Protein AF-A0A016W9B3-F1 (afdb_monomer_lite)

Structure (mmCIF, N/CA/C/O backbone):
data_AF-A0A016W9B3-F1
#
_entry.id   AF-A0A016W9B3-F1
#
loop_
_atom_site.group_PDB
_atom_site.id
_atom_site.type_symbol
_atom_site.label_atom_id
_atom_site.label_alt_id
_atom_site.label_comp_id
_atom_site.label_asym_id
_atom_site.label_entity_id
_atom_site.label_seq_id
_atom_site.pdbx_PDB_ins_code
_atom_site.Cartn_x
_atom_site.Cartn_y
_atom_site.Cartn_z
_atom_site.occupancy
_atom_site.B_iso_or_equiv
_atom_site.auth_seq_id
_atom_site.auth_comp_id
_atom_site.auth_asym_id
_atom_site.auth_atom_id
_atom_site.pdbx_PDB_model_num
ATOM 1 N N . MET A 1 1 ? 6.819 1.403 -34.742 1.00 41.06 1 MET A N 1
ATOM 2 C CA . MET A 1 1 ? 7.398 0.984 -33.446 1.00 41.06 1 MET A CA 1
ATOM 3 C C . MET A 1 1 ? 8.036 2.213 -32.811 1.00 41.06 1 MET A C 1
ATOM 5 O O . MET A 1 1 ? 9.197 2.512 -33.057 1.00 41.06 1 MET A O 1
ATOM 9 N N . THR A 1 2 ? 7.225 3.029 -32.139 1.00 40.94 2 THR A N 1
ATOM 10 C CA . THR A 1 2 ? 7.615 4.344 -31.611 1.00 40.94 2 THR A CA 1
ATOM 11 C C . THR A 1 2 ? 8.492 4.179 -30.374 1.00 40.94 2 THR A C 1
ATOM 13 O O . THR A 1 2 ? 7.996 3.903 -29.285 1.00 40.94 2 THR A O 1
ATOM 16 N N . ASN A 1 3 ? 9.802 4.343 -30.562 1.00 46.97 3 ASN A N 1
ATOM 17 C CA . ASN A 1 3 ? 10.777 4.513 -29.491 1.00 46.97 3 ASN A CA 1
ATOM 18 C C . ASN A 1 3 ? 10.532 5.867 -28.809 1.00 46.97 3 ASN A C 1
ATOM 20 O O . ASN A 1 3 ? 11.156 6.867 -29.158 1.00 46.97 3 ASN A O 1
ATOM 24 N N . PHE A 1 4 ? 9.618 5.915 -27.840 1.00 55.75 4 PHE A N 1
ATOM 25 C CA . PHE A 1 4 ? 9.614 6.997 -26.863 1.00 55.75 4 PHE A CA 1
ATOM 26 C C . PHE A 1 4 ? 10.816 6.775 -25.945 1.00 55.75 4 PHE A C 1
ATOM 28 O O . PHE A 1 4 ? 10.731 6.046 -24.959 1.00 55.75 4 PHE A O 1
ATOM 35 N N . GLN A 1 5 ? 11.957 7.372 -26.289 1.00 61.94 5 GLN A N 1
ATOM 36 C CA . GLN A 1 5 ? 13.069 7.535 -25.356 1.00 61.94 5 GLN A CA 1
ATOM 37 C C . GLN A 1 5 ? 12.632 8.545 -24.291 1.00 61.94 5 GLN A C 1
ATOM 39 O O . GLN A 1 5 ? 12.957 9.730 -24.349 1.00 61.94 5 GLN A O 1
ATOM 44 N N . VAL A 1 6 ? 11.797 8.096 -23.354 1.00 62.94 6 VAL A N 1
ATOM 45 C CA . VAL A 1 6 ? 11.431 8.894 -22.187 1.00 62.94 6 VAL A CA 1
ATOM 46 C C . VAL A 1 6 ? 12.728 9.168 -21.438 1.00 62.94 6 VAL A C 1
ATOM 48 O O . VAL A 1 6 ? 13.467 8.238 -21.116 1.00 62.94 6 VAL A O 1
ATOM 51 N N . ASN A 1 7 ? 13.038 10.446 -21.215 1.00 78.12 7 ASN A N 1
ATOM 52 C CA . ASN A 1 7 ? 14.267 10.845 -20.546 1.00 78.12 7 ASN A CA 1
ATOM 53 C C . ASN A 1 7 ? 14.348 10.131 -19.188 1.00 78.12 7 ASN A C 1
ATOM 55 O O . ASN A 1 7 ? 13.447 10.280 -18.359 1.00 78.12 7 ASN A O 1
ATOM 59 N N . PHE A 1 8 ? 15.414 9.353 -18.982 1.00 77.56 8 PHE A N 1
ATOM 60 C CA . PHE A 1 8 ? 15.632 8.558 -17.772 1.00 77.56 8 PHE A CA 1
ATOM 61 C C . PHE A 1 8 ? 15.442 9.397 -16.504 1.00 77.56 8 PHE A C 1
ATOM 63 O O . PHE A 1 8 ? 14.794 8.955 -15.559 1.00 77.56 8 PHE A O 1
ATOM 70 N N . TRP A 1 9 ? 15.918 10.644 -16.524 1.00 81.44 9 TRP A N 1
ATOM 71 C CA . TRP A 1 9 ? 15.765 11.584 -15.416 1.00 81.44 9 TRP A CA 1
ATOM 72 C C . TRP A 1 9 ? 14.309 11.968 -15.157 1.00 81.44 9 TRP A C 1
ATOM 74 O O . TRP A 1 9 ? 13.894 12.035 -14.004 1.00 81.44 9 TRP A O 1
ATOM 84 N N . LEU A 1 10 ? 13.515 12.169 -16.211 1.00 84.00 10 LEU A N 1
ATOM 85 C CA . LEU A 1 10 ? 12.091 12.480 -16.084 1.00 84.00 10 LEU A CA 1
ATOM 86 C C . LEU A 1 10 ? 11.330 11.289 -15.490 1.00 84.00 10 LEU A C 1
ATOM 88 O O . LEU A 1 10 ? 10.526 11.467 -14.579 1.00 84.00 10 LEU A O 1
ATOM 92 N N . TYR A 1 11 ? 11.627 10.074 -15.962 1.00 82.81 11 TYR A N 1
ATOM 93 C CA . TYR A 1 11 ? 11.034 8.849 -15.429 1.00 82.81 11 TYR A CA 1
ATOM 94 C C . TYR A 1 11 ? 11.426 8.620 -13.963 1.00 82.81 11 TYR A C 1
ATOM 96 O O . TYR A 1 11 ? 10.560 8.374 -13.128 1.00 82.81 11 TYR A O 1
ATOM 104 N N . ALA A 1 12 ? 12.711 8.768 -13.626 1.00 83.25 12 ALA A N 1
ATOM 105 C CA . ALA A 1 12 ? 13.212 8.590 -12.267 1.00 83.25 12 ALA A CA 1
ATOM 106 C C . ALA A 1 12 ? 12.607 9.609 -11.288 1.00 83.25 12 ALA A C 1
ATOM 108 O O . ALA A 1 12 ? 12.151 9.228 -10.210 1.00 83.25 12 ALA A O 1
ATOM 109 N N . VAL A 1 13 ? 12.546 10.891 -11.664 1.00 89.81 13 VAL A N 1
ATOM 110 C CA . VAL A 1 13 ? 11.959 11.946 -10.821 1.00 89.81 13 VAL A CA 1
ATOM 111 C C . VAL A 1 13 ? 10.458 11.732 -10.634 1.00 89.81 13 VAL A C 1
ATOM 113 O O . VAL A 1 13 ? 9.966 11.817 -9.507 1.00 89.81 13 VAL A O 1
ATOM 116 N N . LEU A 1 14 ? 9.724 11.414 -11.703 1.00 87.62 14 LEU A N 1
ATOM 117 C CA . LEU A 1 14 ? 8.287 11.148 -11.625 1.00 87.62 14 LEU A CA 1
ATOM 118 C C . LEU A 1 14 ? 7.997 9.922 -10.747 1.00 87.62 14 LEU A C 1
ATOM 120 O O . LEU A 1 14 ? 7.135 9.975 -9.874 1.00 87.62 14 LEU A O 1
ATOM 124 N N . TYR A 1 15 ? 8.759 8.843 -10.923 1.00 85.25 15 TYR A N 1
ATOM 125 C CA . TYR A 1 15 ? 8.596 7.619 -10.143 1.00 85.25 15 TYR A CA 1
ATOM 126 C C . TYR A 1 15 ? 8.914 7.838 -8.656 1.00 85.25 15 TYR A C 1
ATOM 128 O O . TYR A 1 15 ? 8.122 7.463 -7.791 1.00 85.25 15 TYR A O 1
ATOM 136 N N . CYS A 1 16 ? 10.029 8.509 -8.345 1.00 88.31 16 CYS A N 1
ATOM 137 C CA . CYS A 1 16 ? 10.405 8.834 -6.968 1.00 88.31 16 CYS A CA 1
ATOM 138 C C . CYS A 1 16 ? 9.373 9.734 -6.282 1.00 88.31 16 CYS A C 1
ATOM 140 O O . CYS A 1 16 ? 8.990 9.461 -5.147 1.00 88.31 16 CYS A O 1
ATOM 142 N N . THR A 1 17 ? 8.907 10.792 -6.952 1.00 90.50 17 THR A N 1
ATOM 143 C CA . THR A 1 17 ? 7.934 11.729 -6.364 1.00 90.50 17 THR A CA 1
ATOM 144 C C . THR A 1 17 ? 6.568 11.079 -6.156 1.00 90.50 17 THR A C 1
ATOM 146 O O . THR A 1 17 ? 5.983 11.243 -5.084 1.00 90.50 17 THR A O 1
ATOM 149 N N . LEU A 1 18 ? 6.090 10.279 -7.116 1.00 89.31 18 LEU A N 1
ATOM 150 C CA . LEU A 1 18 ? 4.837 9.529 -6.985 1.00 89.31 18 LEU A CA 1
ATOM 151 C C . LEU A 1 18 ? 4.892 8.524 -5.834 1.00 89.31 18 LEU A C 1
ATOM 153 O O . LEU A 1 18 ? 3.995 8.524 -4.991 1.00 89.31 18 LEU A O 1
ATOM 157 N N . LEU A 1 19 ? 5.945 7.704 -5.746 1.00 86.38 19 LEU A N 1
ATOM 158 C CA . LEU A 1 19 ? 6.078 6.742 -4.649 1.00 86.38 19 LEU A CA 1
ATOM 159 C C . LEU A 1 19 ? 6.234 7.430 -3.290 1.00 86.38 19 LEU A C 1
ATOM 161 O O . LEU A 1 19 ? 5.599 7.006 -2.320 1.00 86.38 19 LEU A O 1
ATOM 165 N N . ALA A 1 20 ? 7.029 8.502 -3.219 1.00 88.12 20 ALA A N 1
ATOM 166 C CA . ALA A 1 20 ? 7.230 9.265 -1.990 1.00 88.12 20 ALA A CA 1
ATOM 167 C C . ALA A 1 20 ? 5.936 9.923 -1.495 1.00 88.12 20 ALA A C 1
ATOM 169 O O . ALA A 1 20 ? 5.713 9.972 -0.288 1.00 88.12 20 ALA A O 1
ATOM 170 N N . ALA A 1 21 ? 5.071 10.391 -2.399 1.00 90.38 21 ALA A N 1
ATOM 171 C CA . ALA A 1 21 ? 3.774 10.958 -2.040 1.00 90.38 21 ALA A CA 1
ATOM 172 C C . ALA A 1 21 ? 2.738 9.875 -1.693 1.00 90.38 21 ALA A C 1
ATOM 174 O O . ALA A 1 21 ? 1.997 10.015 -0.720 1.00 90.38 21 ALA A O 1
ATOM 175 N N . CYS A 1 22 ? 2.692 8.768 -2.440 1.00 87.38 22 CYS A N 1
ATOM 176 C CA . CYS A 1 22 ? 1.718 7.698 -2.209 1.00 87.38 22 CYS A CA 1
ATOM 177 C C . CYS A 1 22 ? 1.940 6.964 -0.883 1.00 87.38 22 CYS A C 1
ATOM 179 O O . CYS A 1 22 ? 0.972 6.662 -0.181 1.00 87.38 22 CYS A O 1
ATOM 181 N N . PHE A 1 23 ? 3.191 6.670 -0.525 1.00 84.94 23 PHE A N 1
ATOM 182 C CA . PHE A 1 23 ? 3.505 5.878 0.665 1.00 84.94 23 PHE A CA 1
ATOM 183 C C . PHE A 1 23 ? 2.921 6.446 1.980 1.00 84.94 23 PHE A C 1
ATOM 185 O O . PHE A 1 23 ? 2.247 5.695 2.694 1.00 84.94 23 PHE A O 1
ATOM 192 N N . PRO A 1 24 ? 3.091 7.741 2.322 1.00 88.94 24 PRO A N 1
ATOM 193 C CA . PRO A 1 24 ? 2.500 8.316 3.529 1.00 88.94 24 PRO A CA 1
ATOM 194 C C . PRO A 1 24 ? 0.971 8.374 3.461 1.00 88.94 24 PRO A C 1
ATOM 196 O O . PRO A 1 24 ? 0.316 8.083 4.462 1.00 88.94 24 PRO A O 1
ATOM 199 N N . ILE A 1 25 ? 0.388 8.673 2.293 1.00 87.00 25 ILE A N 1
ATOM 200 C CA . ILE A 1 25 ? -1.073 8.745 2.116 1.00 87.00 25 ILE A CA 1
ATOM 201 C C . ILE A 1 25 ? -1.719 7.393 2.430 1.00 87.00 25 ILE A C 1
ATOM 203 O O . ILE A 1 25 ? -2.682 7.323 3.201 1.00 87.00 25 ILE A O 1
ATOM 207 N N . VAL A 1 26 ? -1.171 6.309 1.873 1.00 86.12 26 VAL A N 1
ATOM 208 C CA . VAL A 1 26 ? -1.670 4.949 2.118 1.00 86.12 26 VAL A CA 1
ATOM 209 C C . VAL A 1 26 ? -1.508 4.578 3.590 1.00 86.12 26 VAL A C 1
ATOM 211 O O . VAL A 1 26 ? -2.443 4.059 4.198 1.00 86.12 26 VAL A O 1
ATOM 214 N N . ASN A 1 27 ? -0.360 4.890 4.192 1.00 85.44 27 ASN A N 1
ATOM 215 C CA . ASN A 1 27 ? -0.073 4.532 5.579 1.00 85.44 27 ASN A CA 1
ATOM 216 C C . ASN A 1 27 ? -1.015 5.247 6.570 1.00 85.44 27 ASN A C 1
ATOM 218 O O . ASN A 1 27 ? -1.609 4.605 7.441 1.00 85.44 27 ASN A O 1
ATOM 222 N N . VAL A 1 28 ? -1.242 6.552 6.400 1.00 84.69 28 VAL A N 1
ATOM 223 C CA . VAL A 1 28 ? -2.177 7.326 7.239 1.00 84.69 28 VAL A CA 1
ATOM 224 C C . VAL A 1 28 ? -3.619 6.848 7.050 1.00 84.69 28 VAL A C 1
ATOM 226 O O . VAL A 1 28 ? -4.346 6.661 8.032 1.00 84.69 28 VAL A O 1
ATOM 229 N N . SER A 1 29 ? -4.028 6.591 5.805 1.00 84.81 29 SER A N 1
ATOM 230 C CA . SER A 1 29 ? -5.376 6.098 5.493 1.00 84.81 29 SER A CA 1
ATOM 231 C C . SER A 1 29 ? -5.634 4.732 6.131 1.00 84.81 29 SER A C 1
ATOM 233 O O . SER A 1 29 ? -6.674 4.530 6.761 1.00 84.81 29 SER A O 1
ATOM 235 N N . MET A 1 30 ? -4.659 3.822 6.045 1.00 79.62 30 MET A N 1
ATOM 236 C CA . MET A 1 30 ? -4.719 2.490 6.647 1.00 79.62 30 MET A CA 1
ATOM 237 C C . MET A 1 30 ? -4.876 2.581 8.171 1.00 79.62 30 MET A C 1
ATOM 239 O O . MET A 1 30 ? -5.826 2.029 8.723 1.00 79.62 30 MET A O 1
ATOM 243 N N . ASN A 1 31 ? -4.014 3.343 8.855 1.00 79.44 31 ASN A N 1
ATOM 244 C CA . ASN A 1 31 ? -4.088 3.510 10.313 1.00 79.44 31 ASN A CA 1
ATOM 245 C C . ASN A 1 31 ? -5.420 4.134 10.764 1.00 79.44 31 ASN A C 1
ATOM 247 O O . ASN A 1 31 ? -5.989 3.724 11.781 1.00 79.44 31 ASN A O 1
ATOM 251 N N . THR A 1 32 ? -5.947 5.090 9.995 1.00 81.31 32 THR A N 1
ATOM 252 C CA . THR A 1 32 ? -7.232 5.741 10.289 1.00 81.31 32 THR A CA 1
ATOM 253 C C . THR A 1 32 ? -8.400 4.763 10.150 1.00 81.31 32 THR A C 1
ATOM 255 O O . THR A 1 32 ? -9.256 4.697 11.034 1.00 81.31 32 THR A O 1
ATOM 258 N N . LEU A 1 33 ? -8.435 3.978 9.067 1.00 77.56 33 LEU A N 1
ATOM 259 C CA . LEU A 1 33 ? -9.458 2.950 8.850 1.00 77.56 33 LEU A CA 1
ATOM 260 C C . LEU A 1 33 ? -9.400 1.869 9.935 1.00 77.56 33 LEU A C 1
ATOM 262 O O . LEU A 1 33 ? -10.424 1.572 10.548 1.00 77.56 33 LEU A O 1
ATOM 266 N N . PHE A 1 34 ? -8.210 1.344 10.236 1.00 74.56 34 PHE A N 1
ATOM 267 C CA . PHE A 1 34 ? -8.025 0.342 11.290 1.00 74.56 34 PHE A CA 1
ATOM 268 C C . PHE A 1 34 ? -8.504 0.843 12.657 1.00 74.56 34 PHE A C 1
ATOM 270 O O . PHE A 1 34 ? -9.222 0.126 13.356 1.00 74.56 34 PHE A O 1
ATOM 277 N N . SER A 1 35 ? -8.176 2.086 13.020 1.00 70.94 35 SER A N 1
ATOM 278 C CA . SER A 1 35 ? -8.603 2.678 14.296 1.00 70.94 35 SER A CA 1
ATOM 279 C C . SER A 1 35 ? -10.126 2.841 14.378 1.00 70.94 35 SER A C 1
ATOM 281 O O . SER A 1 35 ? -10.715 2.583 15.429 1.00 70.94 35 SER A O 1
ATOM 283 N N . LYS A 1 36 ? -10.785 3.201 13.265 1.00 71.81 36 LYS A N 1
ATOM 284 C CA . LYS A 1 36 ? -12.253 3.307 13.190 1.00 71.81 36 LYS A CA 1
ATOM 285 C C . LYS A 1 36 ? -12.961 1.953 13.279 1.00 71.81 36 LYS A C 1
ATOM 287 O O . LYS A 1 36 ? -14.021 1.880 13.891 1.00 71.81 36 LYS A O 1
ATOM 292 N N . ILE A 1 37 ? -12.401 0.899 12.682 1.00 71.31 37 ILE A N 1
ATOM 293 C CA . ILE A 1 37 ? -13.008 -0.444 12.677 1.00 71.31 37 ILE A CA 1
ATOM 294 C C . ILE A 1 37 ? -12.906 -1.108 14.059 1.00 71.31 37 ILE A C 1
ATOM 296 O O . ILE A 1 37 ? -13.816 -1.829 14.461 1.00 71.31 37 ILE A O 1
ATOM 300 N N . LEU A 1 38 ? -11.808 -0.879 14.785 1.00 66.75 38 LEU A N 1
ATOM 301 C CA . LEU A 1 38 ? -11.482 -1.627 16.006 1.00 66.75 38 LEU A CA 1
ATOM 302 C C . LEU A 1 38 ? -11.837 -0.917 17.314 1.00 66.75 38 LEU A C 1
ATOM 304 O O . LEU A 1 38 ? -12.079 -1.589 18.320 1.00 66.75 38 LEU A O 1
ATOM 308 N N . GLY A 1 39 ? -11.864 0.417 17.327 1.00 66.12 39 GLY A N 1
ATOM 309 C CA . GLY A 1 39 ? -12.019 1.199 18.555 1.00 66.12 39 GLY A CA 1
ATOM 310 C C . GLY A 1 39 ? -10.813 1.094 19.508 1.00 66.12 39 GLY A C 1
ATOM 311 O O . GLY A 1 39 ? -9.823 0.415 19.240 1.00 66.12 39 GLY A O 1
ATOM 312 N N . ALA A 1 40 ? -10.892 1.764 20.663 1.00 65.38 40 ALA A N 1
ATOM 313 C CA . ALA A 1 40 ? -9.756 1.968 21.580 1.00 65.38 40 ALA A CA 1
ATOM 314 C C . ALA A 1 40 ? -9.274 0.713 22.344 1.00 65.38 40 ALA A C 1
ATOM 316 O O . ALA A 1 40 ? -8.284 0.762 23.067 1.00 65.38 40 ALA A O 1
ATOM 317 N N . ARG A 1 41 ? -9.966 -0.427 22.233 1.00 58.47 41 ARG A N 1
ATOM 318 C CA . ARG A 1 41 ? -9.833 -1.523 23.209 1.00 58.47 41 ARG A CA 1
ATOM 319 C C . ARG A 1 41 ? -8.723 -2.539 22.899 1.00 58.47 41 ARG A C 1
ATOM 321 O O . ARG A 1 41 ? -8.373 -3.312 23.785 1.00 58.47 41 ARG A O 1
ATOM 328 N N . ARG A 1 42 ? -8.181 -2.590 21.669 1.00 67.31 42 ARG A N 1
ATOM 329 C CA . ARG A 1 42 ? -7.189 -3.616 21.243 1.00 67.31 42 ARG A CA 1
ATOM 330 C C . ARG A 1 42 ? -6.201 -3.151 20.150 1.00 67.31 42 ARG A C 1
ATOM 332 O O . ARG A 1 42 ? -5.788 -3.941 19.306 1.00 67.31 42 ARG A O 1
ATOM 339 N N . GLN A 1 43 ? -5.815 -1.877 20.138 1.00 70.12 43 GLN A N 1
ATOM 340 C CA . GLN A 1 43 ? -5.058 -1.287 19.021 1.00 70.12 43 GLN A CA 1
ATOM 341 C C . GLN A 1 43 ? -3.652 -1.898 18.830 1.00 70.12 43 GLN A C 1
ATOM 343 O O . GLN A 1 43 ? -3.261 -2.182 17.700 1.00 70.12 43 GLN A O 1
ATOM 348 N N . GLY A 1 44 ? -2.931 -2.203 19.917 1.00 77.50 44 GLY A N 1
ATOM 349 C CA . GLY A 1 44 ? -1.543 -2.687 19.850 1.00 77.50 44 GLY A CA 1
ATOM 350 C C . GLY A 1 44 ? -1.361 -4.063 19.195 1.00 77.50 44 GLY A C 1
ATOM 351 O O . GLY A 1 44 ? -0.498 -4.232 18.337 1.00 77.50 44 GLY A O 1
ATOM 352 N N . THR A 1 45 ? -2.195 -5.054 19.530 1.00 82.31 45 THR A N 1
A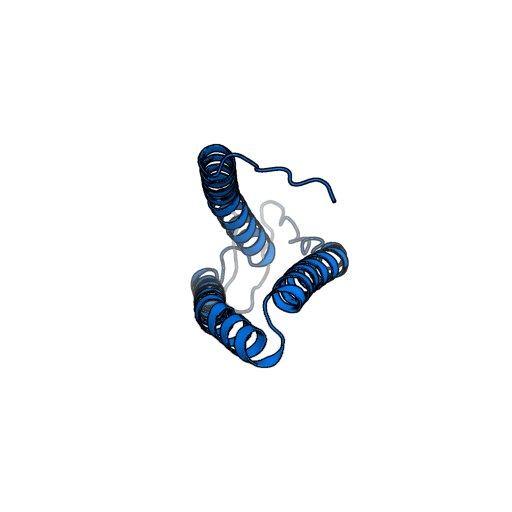TOM 353 C CA . THR A 1 45 ? -2.065 -6.414 18.968 1.00 82.31 45 THR A CA 1
ATOM 354 C C . THR A 1 45 ? -2.358 -6.434 17.469 1.00 82.31 45 THR A C 1
ATOM 356 O O . THR A 1 45 ? -1.691 -7.130 16.710 1.00 82.31 45 THR A O 1
ATOM 359 N N . MET A 1 46 ? -3.335 -5.642 17.025 1.00 77.56 46 MET A N 1
ATOM 360 C CA . MET A 1 46 ? -3.724 -5.586 15.614 1.00 77.56 46 MET A CA 1
ATOM 361 C C . MET A 1 46 ? -2.769 -4.749 14.777 1.00 77.56 46 MET A C 1
ATOM 363 O O . MET A 1 46 ? -2.475 -5.129 13.645 1.00 77.56 46 MET A O 1
ATOM 367 N N . GLN A 1 47 ? -2.203 -3.687 15.349 1.00 82.25 47 GLN A N 1
ATOM 368 C CA . GLN A 1 47 ? -1.096 -2.974 14.721 1.00 82.25 47 GLN A CA 1
ATOM 369 C C . GLN A 1 47 ? 0.135 -3.885 14.573 1.00 82.25 47 GLN A C 1
ATOM 371 O O . GLN A 1 47 ? 0.783 -3.859 13.529 1.00 82.25 47 GLN A O 1
ATOM 376 N N . GLY A 1 48 ? 0.398 -4.758 15.554 1.00 86.88 48 GLY A N 1
ATOM 377 C CA . GLY A 1 48 ? 1.419 -5.806 15.460 1.00 86.88 48 GLY A CA 1
ATOM 378 C C . GLY A 1 48 ? 1.171 -6.799 14.318 1.00 86.88 48 GLY A C 1
ATOM 379 O O . GLY A 1 48 ? 2.077 -7.053 13.527 1.00 86.88 48 GLY A O 1
ATOM 380 N N . ILE A 1 49 ? -0.059 -7.309 14.168 1.00 86.31 49 ILE A N 1
ATOM 381 C CA . ILE A 1 49 ? -0.432 -8.211 13.058 1.00 86.31 49 ILE A CA 1
ATOM 382 C C . ILE A 1 49 ? -0.292 -7.502 11.704 1.00 86.31 49 ILE A C 1
ATOM 384 O O . ILE A 1 49 ? 0.260 -8.074 10.763 1.00 86.31 49 ILE A O 1
ATOM 388 N N . MET A 1 50 ? -0.736 -6.245 11.605 1.00 84.12 50 MET A N 1
ATOM 389 C CA . MET A 1 50 ? -0.581 -5.442 10.391 1.00 84.12 50 MET A CA 1
ATOM 390 C C . MET A 1 50 ? 0.900 -5.273 10.034 1.00 84.12 50 MET A C 1
ATOM 392 O O . MET A 1 50 ? 1.281 -5.496 8.884 1.00 84.12 50 MET A O 1
ATOM 396 N N . LEU A 1 51 ? 1.749 -4.960 11.016 1.00 87.94 51 LEU A N 1
ATOM 397 C CA . LEU A 1 51 ? 3.184 -4.806 10.799 1.00 87.94 51 LEU A CA 1
ATOM 398 C C . LEU A 1 51 ? 3.845 -6.124 10.372 1.00 87.94 51 LEU A C 1
ATOM 400 O O . LEU A 1 51 ? 4.618 -6.131 9.414 1.00 87.94 51 LEU A O 1
ATOM 404 N N . MET A 1 52 ? 3.500 -7.243 11.019 1.00 90.88 52 MET A N 1
ATOM 405 C CA . MET A 1 52 ? 3.997 -8.566 10.633 1.00 90.88 52 MET A CA 1
ATOM 406 C C . MET A 1 52 ? 3.586 -8.935 9.206 1.00 90.88 52 MET A C 1
ATOM 408 O O . MET A 1 52 ? 4.434 -9.361 8.424 1.00 90.88 52 MET A O 1
ATOM 412 N N . SER A 1 53 ? 2.323 -8.704 8.834 1.00 87.94 53 SER A N 1
ATOM 413 C CA . SER A 1 53 ? 1.845 -8.945 7.466 1.00 87.94 53 SER A CA 1
ATOM 414 C C . SER A 1 53 ? 2.583 -8.087 6.431 1.00 87.94 53 SER A C 1
ATOM 416 O O . SER A 1 53 ? 2.988 -8.597 5.388 1.00 87.94 53 SER A O 1
ATOM 418 N N . GLY A 1 54 ? 2.853 -6.816 6.747 1.00 86.94 54 GLY A N 1
ATOM 419 C CA . GLY A 1 54 ? 3.630 -5.920 5.892 1.00 86.94 54 GLY A CA 1
ATOM 420 C C . GLY A 1 54 ? 5.073 -6.387 5.692 1.00 86.94 54 GLY A C 1
ATOM 421 O O . GLY A 1 54 ? 5.585 -6.337 4.574 1.00 86.94 54 GLY A O 1
ATOM 422 N N . SER A 1 55 ? 5.729 -6.878 6.745 1.00 90.06 55 SER A N 1
ATOM 423 C CA . SER A 1 55 ? 7.076 -7.453 6.642 1.00 90.06 55 SER A CA 1
ATOM 424 C C . SER A 1 55 ? 7.086 -8.744 5.822 1.00 90.06 55 SER A C 1
ATOM 426 O O . SER A 1 55 ? 7.932 -8.891 4.945 1.00 90.06 55 SER A O 1
ATOM 428 N N . LEU A 1 56 ? 6.114 -9.639 6.030 1.00 90.69 56 LEU A N 1
ATOM 429 C CA . LEU A 1 56 ? 5.976 -10.862 5.231 1.00 90.69 56 LEU A CA 1
ATOM 430 C C . LEU A 1 56 ? 5.763 -10.548 3.745 1.00 90.69 56 LEU A C 1
ATOM 432 O O . LEU A 1 56 ? 6.417 -11.149 2.897 1.00 90.69 56 LEU A O 1
ATOM 436 N N . ALA A 1 57 ? 4.915 -9.568 3.426 1.00 87.44 57 ALA A N 1
ATOM 437 C CA . ALA A 1 57 ? 4.688 -9.131 2.051 1.00 87.44 57 ALA A CA 1
ATOM 438 C C . ALA A 1 57 ? 5.964 -8.569 1.401 1.00 87.44 57 ALA A C 1
ATOM 440 O O . ALA A 1 57 ? 6.238 -8.868 0.241 1.00 87.44 57 ALA A O 1
ATOM 441 N N . ARG A 1 58 ? 6.783 -7.807 2.145 1.00 87.25 58 ARG A N 1
ATOM 442 C CA . ARG A 1 58 ? 8.069 -7.291 1.637 1.00 87.25 58 ARG A CA 1
ATOM 443 C C . ARG A 1 58 ? 9.114 -8.376 1.411 1.00 87.25 58 ARG A C 1
ATOM 445 O O . ARG A 1 58 ? 9.955 -8.197 0.540 1.00 87.25 58 ARG A O 1
ATOM 452 N N . THR A 1 59 ? 9.066 -9.476 2.155 1.00 91.38 59 THR A N 1
ATOM 453 C CA . THR A 1 59 ? 9.950 -10.625 1.918 1.00 91.38 59 THR A CA 1
ATOM 454 C C . THR A 1 59 ? 9.459 -11.461 0.735 1.00 91.38 59 THR A C 1
ATOM 456 O O . THR A 1 59 ? 10.242 -11.817 -0.141 1.00 91.38 59 THR A O 1
ATOM 459 N N . LEU A 1 60 ? 8.154 -11.745 0.673 1.00 88.00 60 LEU A N 1
ATOM 460 C CA . LEU A 1 60 ? 7.561 -12.587 -0.370 1.00 88.00 60 LEU A CA 1
ATOM 461 C C . LEU A 1 60 ? 7.490 -11.897 -1.737 1.00 88.00 60 LEU A C 1
ATOM 463 O O . LEU A 1 60 ? 7.648 -12.568 -2.749 1.00 88.00 60 LEU A O 1
ATOM 467 N N . GLY A 1 61 ? 7.291 -10.578 -1.782 1.00 85.38 61 GLY A N 1
ATOM 468 C CA . GLY A 1 61 ? 7.206 -9.803 -3.024 1.00 85.38 61 GLY A CA 1
ATOM 469 C C . GLY A 1 61 ? 8.396 -10.028 -3.966 1.00 85.38 61 GLY A C 1
ATOM 470 O O . GLY A 1 61 ? 8.207 -10.579 -5.050 1.00 85.38 61 GLY A O 1
ATOM 471 N N . PRO A 1 62 ? 9.631 -9.674 -3.567 1.00 85.31 62 PRO A N 1
ATOM 472 C CA . PRO A 1 62 ? 10.807 -9.870 -4.404 1.00 85.31 62 PRO A CA 1
ATOM 473 C C . PRO A 1 62 ? 11.126 -11.349 -4.630 1.00 85.31 62 PRO A C 1
ATOM 475 O O . PRO A 1 62 ? 11.645 -11.670 -5.692 1.00 85.31 62 PRO A O 1
ATOM 478 N N . LEU A 1 63 ? 10.794 -12.256 -3.702 1.00 87.75 63 LEU A N 1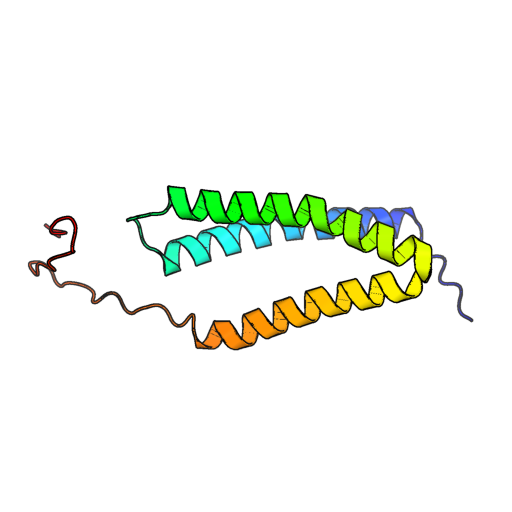
ATOM 479 C CA . LEU A 1 63 ? 10.964 -13.700 -3.914 1.00 87.75 63 LEU A CA 1
ATOM 480 C C . LEU A 1 63 ? 10.078 -14.214 -5.057 1.00 87.75 63 LEU A C 1
ATOM 482 O O . LEU A 1 63 ? 10.578 -14.881 -5.961 1.00 87.75 63 LEU A O 1
ATOM 486 N N . LEU A 1 64 ? 8.789 -13.863 -5.053 1.00 83.62 64 LEU A N 1
ATOM 487 C CA . LEU A 1 64 ? 7.845 -14.245 -6.107 1.00 83.62 64 LEU A CA 1
ATOM 488 C C . LEU A 1 64 ? 8.218 -13.608 -7.448 1.00 83.62 64 LEU A C 1
ATOM 490 O O . LEU A 1 64 ? 8.227 -14.294 -8.469 1.00 83.62 64 LEU A O 1
ATOM 494 N N . VAL A 1 65 ? 8.575 -12.321 -7.442 1.00 82.81 65 VAL A N 1
ATOM 495 C CA . VAL A 1 65 ? 9.001 -11.603 -8.652 1.00 82.81 65 VAL A CA 1
ATOM 496 C C . VAL A 1 65 ? 10.294 -12.194 -9.214 1.00 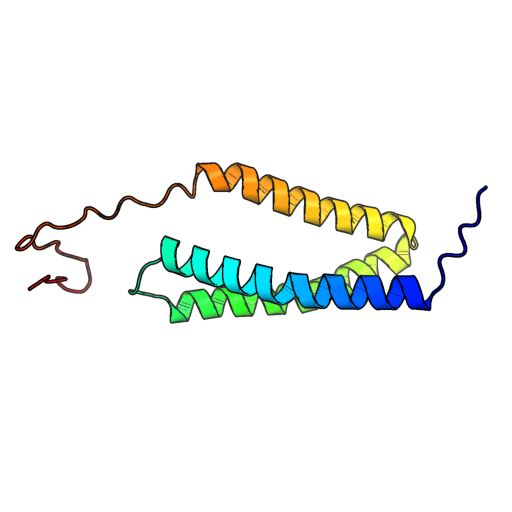82.81 65 VAL A C 1
ATOM 498 O O . VAL A 1 65 ? 10.368 -12.447 -10.413 1.00 82.81 65 VAL A O 1
ATOM 501 N N . SER A 1 66 ? 11.288 -12.475 -8.366 1.00 83.31 66 SER A N 1
ATOM 502 C CA . SER A 1 66 ? 12.566 -13.061 -8.798 1.00 83.31 66 SER A CA 1
ATOM 503 C C . SER A 1 66 ? 12.378 -14.459 -9.377 1.00 83.31 66 SER A C 1
ATOM 505 O O . SER A 1 66 ? 12.963 -14.777 -10.409 1.00 83.31 66 SER A O 1
ATOM 507 N N . T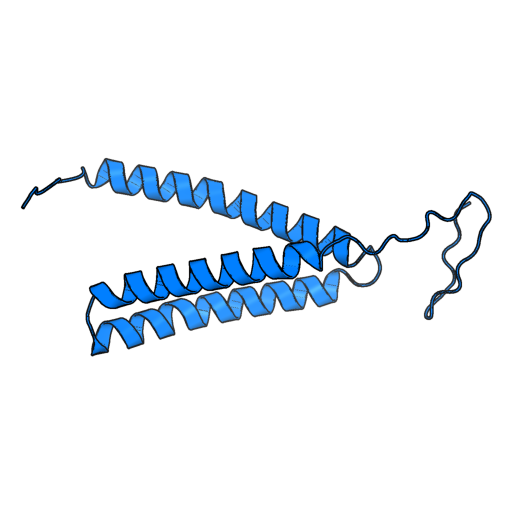RP A 1 67 ? 11.540 -15.285 -8.745 1.00 82.38 67 TRP A N 1
ATOM 508 C CA . TRP A 1 67 ? 11.243 -16.629 -9.236 1.00 82.38 67 TRP A CA 1
ATOM 509 C C . TRP A 1 67 ? 10.509 -16.591 -10.581 1.00 82.38 67 TRP A C 1
ATOM 511 O O . TRP A 1 67 ? 10.882 -17.302 -11.513 1.00 82.38 67 TRP A O 1
ATOM 521 N N . LEU A 1 68 ? 9.519 -15.704 -10.726 1.00 78.50 68 LEU A N 1
ATOM 522 C CA . LEU A 1 68 ? 8.773 -15.555 -11.975 1.00 78.50 68 LEU A CA 1
ATOM 523 C C . LEU A 1 68 ? 9.653 -15.014 -13.115 1.00 78.50 68 LEU A C 1
ATOM 525 O O . LEU A 1 68 ? 9.541 -15.478 -14.254 1.00 78.50 68 LEU A O 1
ATOM 529 N N . PHE A 1 69 ? 10.554 -14.079 -12.799 1.00 75.81 69 PHE A N 1
ATOM 530 C CA . PHE A 1 69 ? 11.485 -13.492 -13.761 1.00 75.81 69 PHE A CA 1
ATOM 531 C C . PHE A 1 69 ? 12.431 -14.538 -14.367 1.00 75.81 69 PHE A C 1
ATOM 533 O O . PHE A 1 69 ? 12.696 -14.492 -15.567 1.00 75.81 69 PHE A O 1
ATOM 540 N N . GLN A 1 70 ? 12.897 -15.510 -13.571 1.00 74.12 70 GLN A N 1
ATOM 541 C CA . GLN A 1 70 ? 13.806 -16.563 -14.046 1.00 74.12 70 GLN A CA 1
ATOM 542 C C . GLN A 1 70 ? 13.169 -17.508 -15.073 1.00 74.12 70 GLN A C 1
ATOM 544 O O . GLN A 1 70 ? 13.873 -18.014 -15.941 1.00 74.12 70 GLN A O 1
ATOM 549 N N . ILE A 1 71 ? 11.857 -17.753 -14.988 1.00 73.06 71 ILE A N 1
ATOM 550 C CA . ILE A 1 71 ? 11.196 -18.780 -15.810 1.00 73.06 71 ILE A CA 1
ATOM 551 C C . ILE A 1 71 ? 10.605 -18.189 -17.098 1.00 73.06 71 ILE A C 1
ATOM 553 O O . ILE A 1 71 ? 10.657 -18.833 -18.141 1.00 73.06 71 ILE A O 1
ATOM 557 N N . HIS A 1 72 ? 10.046 -16.974 -17.051 1.00 65.94 72 HIS A N 1
ATOM 558 C CA . HIS A 1 72 ? 9.234 -16.441 -18.157 1.00 65.94 72 HIS A CA 1
ATOM 559 C C . HIS A 1 72 ? 9.639 -15.029 -18.641 1.00 65.94 72 HIS A C 1
ATOM 561 O O . HIS A 1 72 ? 8.963 -14.452 -19.496 1.00 65.94 72 HIS A O 1
ATOM 567 N N . GLY A 1 73 ? 10.738 -14.459 -18.132 1.00 71.69 73 GLY A N 1
ATOM 568 C CA . GLY A 1 73 ? 11.223 -13.135 -18.535 1.00 71.69 73 GLY A CA 1
ATOM 569 C C . GLY A 1 73 ? 10.408 -11.954 -17.964 1.00 71.69 73 GLY A C 1
ATOM 570 O O . GLY A 1 73 ? 9.668 -12.116 -16.994 1.00 71.69 73 GLY A O 1
ATOM 571 N N . PRO A 1 74 ? 10.547 -10.735 -18.528 1.00 68.75 74 PRO A N 1
ATOM 572 C CA . PRO A 1 74 ? 10.047 -9.491 -17.919 1.00 68.75 74 PRO A CA 1
ATOM 573 C C . PRO A 1 74 ? 8.548 -9.205 -18.123 1.00 68.75 74 PRO A C 1
ATOM 575 O O . PRO A 1 74 ? 7.931 -8.546 -17.292 1.00 68.75 74 PRO A O 1
ATOM 578 N N . ILE A 1 75 ? 7.941 -9.685 -19.212 1.00 73.38 75 ILE A N 1
ATOM 579 C CA . ILE A 1 75 ? 6.535 -9.415 -19.574 1.00 73.38 75 ILE A CA 1
ATOM 580 C C . ILE A 1 75 ? 5.521 -9.931 -18.523 1.00 73.38 75 ILE A C 1
ATOM 582 O O . ILE A 1 75 ? 4.616 -9.177 -18.161 1.00 73.38 75 ILE A O 1
ATOM 586 N N . PRO A 1 76 ? 5.638 -11.160 -17.981 1.00 74.06 76 PRO A N 1
ATOM 587 C CA . PRO A 1 76 ? 4.667 -11.680 -17.012 1.00 74.06 76 PRO A CA 1
ATOM 588 C C . PRO A 1 76 ? 4.758 -11.032 -15.626 1.00 74.06 76 PRO A C 1
ATOM 590 O O . PRO A 1 76 ? 3.786 -11.101 -14.876 1.00 74.06 76 PRO A O 1
ATOM 593 N N . VAL A 1 77 ? 5.870 -10.372 -15.284 1.00 76.19 77 VAL A N 1
ATOM 594 C CA . VAL A 1 77 ? 6.004 -9.645 -14.008 1.00 76.19 77 VAL A CA 1
ATOM 595 C C . VAL A 1 77 ? 4.999 -8.498 -13.936 1.00 76.19 77 VAL A C 1
ATOM 597 O O . VAL A 1 77 ? 4.289 -8.367 -12.942 1.00 76.19 77 VAL A O 1
ATOM 600 N N . TRP A 1 78 ? 4.854 -7.745 -15.029 1.00 76.69 78 TRP A N 1
ATOM 601 C CA . TRP A 1 78 ? 3.852 -6.684 -15.140 1.00 76.69 78 TRP A CA 1
ATOM 602 C C . TRP A 1 78 ? 2.423 -7.225 -15.025 1.00 76.69 78 TRP A C 1
ATOM 604 O O . TRP A 1 78 ? 1.574 -6.610 -14.384 1.00 76.69 78 TRP A O 1
ATOM 614 N N . GLY A 1 79 ? 2.157 -8.399 -15.606 1.00 81.31 79 GLY A N 1
ATOM 615 C CA . GLY A 1 79 ? 0.858 -9.067 -15.493 1.00 81.31 79 GLY A CA 1
ATOM 616 C C . GLY A 1 79 ? 0.539 -9.502 -14.062 1.00 81.31 79 GLY A C 1
ATOM 617 O O . GLY A 1 79 ? -0.580 -9.300 -13.592 1.00 81.31 79 GLY A O 1
ATOM 618 N N . LEU A 1 80 ? 1.524 -10.049 -13.345 1.00 82.88 80 LEU A N 1
ATOM 619 C CA . LEU A 1 80 ? 1.382 -10.421 -11.938 1.00 82.88 80 LEU A CA 1
ATOM 620 C C . LEU A 1 80 ? 1.147 -9.188 -11.055 1.00 82.88 80 LEU A C 1
ATOM 622 O O . LEU A 1 80 ? 0.280 -9.221 -10.183 1.00 82.88 80 LEU A O 1
ATOM 626 N N . GLU A 1 81 ? 1.862 -8.091 -11.301 1.00 82.62 81 GLU A N 1
ATOM 627 C CA . GLU A 1 81 ? 1.697 -6.842 -10.554 1.00 82.62 81 GLU A CA 1
ATOM 628 C C . GLU A 1 81 ? 0.303 -6.232 -10.767 1.00 82.62 81 GLU A C 1
ATOM 630 O O . GLU A 1 81 ? -0.400 -5.936 -9.797 1.00 82.62 81 GLU A O 1
ATOM 635 N N . LEU A 1 82 ? -0.156 -6.151 -12.021 1.00 85.44 82 LEU A N 1
ATOM 636 C CA . LEU A 1 82 ? -1.525 -5.736 -12.347 1.00 85.44 82 LEU A CA 1
ATOM 637 C C . LEU A 1 82 ? -2.572 -6.681 -11.746 1.00 85.44 82 LEU A C 1
ATOM 639 O O . LEU A 1 82 ? -3.611 -6.220 -11.275 1.00 85.44 82 LEU A O 1
ATOM 643 N N . GLY A 1 83 ? -2.295 -7.985 -11.714 1.00 87.56 83 GLY A N 1
ATOM 644 C CA . GLY A 1 83 ? -3.152 -8.980 -11.076 1.00 87.56 83 GLY A CA 1
ATOM 645 C C . GLY A 1 83 ? -3.299 -8.740 -9.574 1.00 87.56 83 GLY A C 1
ATOM 646 O O . GLY A 1 83 ? -4.418 -8.694 -9.066 1.00 87.56 83 GLY A O 1
ATOM 647 N N . ILE A 1 84 ? -2.193 -8.516 -8.860 1.00 85.94 84 ILE A N 1
ATOM 648 C CA . ILE A 1 84 ? -2.200 -8.236 -7.415 1.00 85.94 84 ILE A CA 1
ATOM 649 C C . ILE A 1 84 ? -2.911 -6.913 -7.116 1.00 85.94 84 ILE A C 1
ATOM 651 O O . ILE A 1 84 ? -3.732 -6.852 -6.194 1.00 85.94 84 ILE A O 1
ATOM 655 N N . LEU A 1 85 ? -2.645 -5.864 -7.899 1.00 86.12 85 LEU A N 1
ATOM 656 C CA . LEU A 1 85 ? -3.344 -4.582 -7.776 1.00 86.12 85 LEU A CA 1
ATOM 657 C C . LEU A 1 85 ? -4.847 -4.741 -8.037 1.00 86.12 85 LEU A C 1
ATOM 659 O O . LEU A 1 85 ? -5.661 -4.239 -7.262 1.00 86.12 85 LEU A O 1
ATOM 663 N N . GLY A 1 86 ? -5.221 -5.495 -9.071 1.00 90.06 86 GLY A N 1
ATOM 664 C CA . GLY A 1 86 ? -6.610 -5.798 -9.407 1.00 90.06 86 GLY A CA 1
ATOM 665 C C . GLY A 1 86 ? -7.325 -6.566 -8.298 1.00 90.06 86 GLY A C 1
ATOM 666 O O . GLY A 1 86 ? -8.403 -6.160 -7.873 1.00 90.06 86 GLY A O 1
ATOM 667 N N . VAL A 1 87 ? -6.710 -7.624 -7.762 1.00 88.38 87 VAL A N 1
ATOM 668 C CA . VAL A 1 87 ? -7.255 -8.383 -6.625 1.00 88.38 87 VAL A CA 1
ATOM 669 C C . VAL A 1 87 ? -7.395 -7.488 -5.397 1.00 88.38 87 VAL A C 1
ATOM 671 O O . VAL A 1 87 ? -8.426 -7.537 -4.734 1.00 88.38 87 VAL A O 1
ATOM 674 N N . THR A 1 88 ? -6.411 -6.631 -5.119 1.00 85.62 88 THR A N 1
ATOM 675 C CA . THR A 1 88 ? -6.464 -5.688 -3.990 1.00 85.62 88 THR A CA 1
ATOM 676 C C . THR A 1 88 ? -7.628 -4.706 -4.139 1.00 85.62 88 THR A C 1
ATOM 678 O O . THR A 1 88 ? -8.383 -4.502 -3.188 1.00 85.62 88 THR A O 1
ATOM 681 N N . LEU A 1 89 ? -7.825 -4.142 -5.334 1.00 86.12 89 LEU A N 1
ATOM 682 C CA . LEU A 1 89 ? -8.941 -3.241 -5.638 1.00 86.12 89 LEU A CA 1
ATOM 683 C C . LEU A 1 89 ? -10.296 -3.951 -5.577 1.00 86.12 89 LEU A C 1
ATOM 685 O O . LEU A 1 89 ? -11.244 -3.406 -5.014 1.00 86.12 89 LEU A O 1
ATOM 689 N N . LEU A 1 90 ? -10.395 -5.170 -6.110 1.00 87.44 90 LEU A N 1
ATOM 690 C CA . LEU A 1 90 ? -11.613 -5.981 -6.043 1.00 87.44 90 LEU A CA 1
ATOM 691 C C . LEU A 1 90 ? -11.970 -6.322 -4.598 1.00 87.44 90 LEU A C 1
ATOM 693 O O . LEU A 1 90 ? -13.115 -6.135 -4.185 1.00 87.44 90 LEU A O 1
ATOM 697 N N . LEU A 1 91 ? -10.991 -6.778 -3.816 1.00 83.25 91 LEU A N 1
ATOM 698 C CA . LEU A 1 91 ? -11.181 -7.086 -2.405 1.00 83.25 91 LEU A CA 1
ATOM 699 C C . LEU A 1 91 ? -11.610 -5.832 -1.642 1.00 83.25 91 LEU A C 1
ATOM 701 O O . LEU A 1 9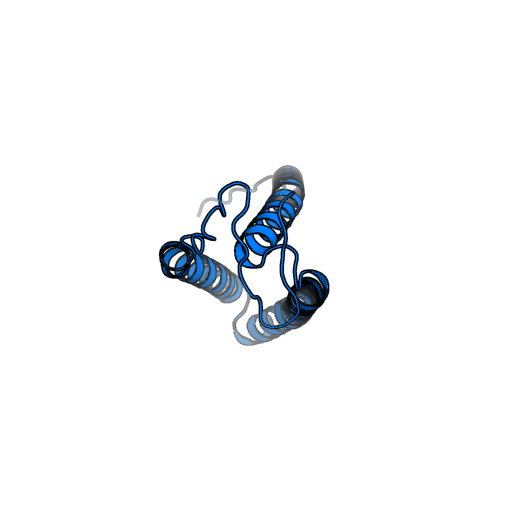1 ? -12.532 -5.899 -0.831 1.00 83.25 91 LEU A O 1
ATOM 705 N N . TRP A 1 92 ? -11.000 -4.683 -1.946 1.00 80.00 92 TRP A N 1
ATOM 706 C CA . TRP A 1 92 ? -11.392 -3.404 -1.369 1.00 80.00 92 TRP A CA 1
ATOM 707 C C . TRP A 1 92 ? -12.829 -3.036 -1.736 1.00 80.00 92 TRP A C 1
ATOM 709 O O . TRP A 1 92 ? -13.595 -2.756 -0.827 1.00 80.00 92 TRP A O 1
ATOM 719 N N . LEU A 1 93 ? -13.249 -3.122 -3.003 1.00 81.81 93 LEU A N 1
ATOM 720 C CA . LEU A 1 93 ? -14.625 -2.824 -3.434 1.00 81.81 93 LEU A CA 1
ATOM 721 C C . LEU A 1 93 ? -15.672 -3.746 -2.787 1.00 81.81 93 LEU A C 1
ATOM 723 O O . LEU A 1 93 ? -16.720 -3.279 -2.332 1.00 81.81 93 LEU A O 1
ATOM 727 N N . VAL A 1 94 ? -15.394 -5.051 -2.719 1.00 81.81 94 VAL A N 1
ATOM 728 C CA . VAL A 1 94 ? -16.298 -6.042 -2.110 1.00 81.81 94 VAL A CA 1
ATOM 729 C C . VAL A 1 94 ? -16.395 -5.828 -0.600 1.00 81.81 94 VAL A C 1
ATOM 731 O O . VAL A 1 94 ? -17.496 -5.785 -0.042 1.00 81.81 94 VAL A O 1
ATOM 734 N N . LEU A 1 95 ? -15.254 -5.650 0.070 1.00 72.19 95 LEU A N 1
ATOM 735 C CA . LEU A 1 95 ? -15.212 -5.410 1.509 1.00 72.19 95 LEU A CA 1
ATOM 736 C C . LEU A 1 95 ? -15.679 -4.004 1.873 1.00 72.19 95 LEU A C 1
ATOM 738 O O . LEU A 1 95 ? -16.177 -3.837 2.977 1.00 72.19 95 LEU A O 1
ATOM 742 N N . TYR A 1 96 ? -15.606 -3.012 0.981 1.00 67.31 96 TYR A N 1
ATOM 743 C CA . TYR A 1 96 ? -16.078 -1.647 1.238 1.00 67.31 96 TYR A CA 1
ATOM 744 C C . TYR A 1 96 ? -17.563 -1.640 1.611 1.00 67.31 96 TYR A C 1
ATOM 746 O O . TYR A 1 96 ? -17.970 -0.968 2.555 1.00 67.31 96 TYR A O 1
ATOM 754 N N . ARG A 1 97 ? -18.368 -2.487 0.953 1.00 61.06 97 ARG A N 1
ATOM 755 C CA . ARG A 1 97 ? -19.784 -2.680 1.311 1.00 61.06 97 ARG A CA 1
ATOM 756 C C . ARG A 1 97 ? -19.989 -3.397 2.653 1.00 61.06 97 ARG A C 1
ATOM 758 O O . ARG A 1 97 ? -21.022 -3.204 3.284 1.00 61.06 97 ARG A O 1
ATOM 765 N N . ARG A 1 98 ? -19.015 -4.190 3.111 1.00 59.62 98 ARG A N 1
ATOM 766 C CA . ARG A 1 98 ? -18.981 -4.846 4.438 1.00 59.62 98 ARG A CA 1
ATOM 767 C C . ARG A 1 98 ? -18.352 -3.974 5.534 1.00 59.62 98 ARG A C 1
ATOM 769 O O . ARG A 1 98 ? -18.615 -4.219 6.704 1.00 59.62 98 ARG A O 1
ATOM 776 N N . LEU A 1 99 ? -17.555 -2.973 5.160 1.00 54.50 99 LEU A N 1
ATOM 777 C CA . LEU A 1 99 ? -16.868 -1.997 6.014 1.00 54.50 99 LEU A CA 1
ATOM 778 C C . LEU A 1 99 ? -17.770 -0.811 6.389 1.00 54.50 99 LEU A C 1
ATOM 780 O O . LEU A 1 99 ? -17.276 0.208 6.875 1.00 54.50 99 LEU A O 1
ATOM 784 N N . VAL A 1 100 ? -19.091 -0.935 6.199 1.00 51.00 100 VAL A N 1
ATOM 785 C CA . VAL A 1 100 ? -20.052 -0.028 6.832 1.00 51.00 100 VAL A CA 1
ATOM 786 C C . VAL A 1 100 ? -19.801 -0.113 8.340 1.00 51.00 100 VAL A C 1
ATOM 788 O O . VAL A 1 100 ? -19.902 -1.205 8.905 1.00 51.00 100 VAL A O 1
ATOM 791 N N . PRO A 1 101 ? -19.406 1.000 8.980 1.00 49.34 101 PRO A N 1
ATOM 792 C CA . PRO A 1 101 ? -18.966 1.003 10.363 1.00 49.34 101 PRO A CA 1
ATOM 793 C C . PRO A 1 101 ? -20.042 0.370 11.233 1.00 49.34 101 PRO A C 1
ATOM 795 O O . PRO A 1 101 ? -21.225 0.705 11.112 1.00 49.34 101 PRO A O 1
ATOM 798 N N . LEU A 1 102 ? -19.625 -0.542 12.115 1.00 46.38 102 LEU A N 1
ATOM 799 C CA . LEU A 1 102 ? -20.472 -1.000 13.204 1.00 46.38 102 LEU A CA 1
ATOM 800 C C . LEU A 1 102 ? -20.958 0.268 13.914 1.00 46.38 102 LEU A C 1
ATOM 802 O O . LEU A 1 102 ? -20.150 1.010 14.476 1.00 46.38 102 LEU A O 1
ATOM 806 N N . LYS A 1 103 ? -22.260 0.559 13.823 1.00 44.34 103 LYS A N 1
ATOM 807 C CA . LYS A 1 103 ? -22.892 1.628 14.595 1.00 44.34 103 LYS A CA 1
ATOM 808 C C . LYS A 1 103 ? -22.693 1.264 16.061 1.00 44.34 103 LYS A C 1
ATOM 810 O O . LYS A 1 103 ? -23.477 0.495 16.605 1.00 44.34 103 LYS A O 1
ATOM 815 N N . VAL A 1 104 ? -21.634 1.768 16.690 1.00 50.72 104 VAL A N 1
ATOM 816 C CA . VAL A 1 104 ? -21.574 1.825 18.148 1.00 50.72 104 VAL A CA 1
ATOM 817 C C . VAL A 1 104 ? -22.741 2.721 18.563 1.00 50.72 104 VAL A C 1
ATOM 819 O O . VAL A 1 104 ? -22.783 3.875 18.126 1.00 50.72 104 VAL A O 1
ATOM 822 N N . PRO A 1 105 ? -23.741 2.206 19.302 1.00 44.12 105 PRO A N 1
ATOM 823 C CA . PRO A 1 105 ? -24.804 3.047 19.821 1.00 44.12 105 PRO A CA 1
ATOM 824 C C . PRO A 1 105 ? -24.141 4.172 20.606 1.00 44.12 105 PRO A C 1
ATOM 826 O O . PRO A 1 105 ? -23.315 3.919 21.486 1.00 44.12 105 PRO A O 1
ATOM 829 N N . GLN A 1 106 ? -24.434 5.414 20.232 1.00 44.69 106 GLN A N 1
ATOM 830 C CA . GLN A 1 106 ? -24.033 6.556 21.032 1.00 44.69 106 GLN A CA 1
ATOM 831 C C . GLN A 1 106 ? -24.837 6.453 22.322 1.00 44.69 106 GLN A C 1
ATOM 833 O O . GLN A 1 106 ? -26.018 6.780 22.330 1.00 44.69 106 GLN A O 1
ATOM 838 N N . LEU A 1 107 ? -24.224 5.922 23.380 1.00 50.34 107 LEU A N 1
ATOM 839 C CA . LEU A 1 107 ? -24.833 5.943 24.703 1.00 50.34 107 LEU A CA 1
ATOM 840 C C . LEU A 1 107 ? -25.078 7.412 25.049 1.00 50.34 107 LEU A C 1
ATOM 842 O O . LEU A 1 107 ? -24.142 8.231 25.040 1.00 50.34 107 LEU A O 1
ATOM 846 N N . ALA A 1 108 ? -26.349 7.733 25.276 1.00 47.34 108 ALA A N 1
ATOM 847 C CA . ALA A 1 108 ? -26.769 9.007 25.827 1.00 47.34 108 ALA A CA 1
ATOM 848 C C . ALA A 1 108 ? -26.154 9.180 27.226 1.00 47.34 108 ALA A C 1
ATOM 850 O O . ALA A 1 108 ? -25.741 8.208 27.864 1.00 47.34 108 ALA A O 1
ATOM 851 N N . CYS A 1 109 ? -26.044 10.430 27.679 1.00 41.38 109 CYS A N 1
ATOM 852 C CA . CYS A 1 109 ? -25.503 10.755 28.999 1.00 41.38 109 CYS A CA 1
ATOM 853 C C . CYS A 1 109 ? -26.234 9.923 30.074 1.00 41.38 109 CYS A C 1
ATOM 855 O O . CYS A 1 109 ? -27.447 10.062 30.217 1.00 41.38 109 CYS A O 1
ATOM 857 N N . GLY A 1 110 ? -25.521 9.027 30.768 1.00 55.00 110 GLY A N 1
ATOM 858 C CA . GLY A 1 110 ? -26.077 8.177 31.830 1.00 55.00 110 GLY A CA 1
ATOM 859 C C . GLY A 1 110 ? -26.370 6.703 31.494 1.00 55.00 110 GLY A C 1
ATOM 860 O O . GLY A 1 110 ? -26.686 5.952 32.415 1.00 55.00 110 GLY A O 1
ATOM 861 N N . GLU A 1 111 ? -26.235 6.230 30.249 1.00 47.66 111 GLU A N 1
ATOM 862 C CA . GLU A 1 111 ? -26.447 4.800 29.945 1.00 47.66 111 GLU A CA 1
ATOM 863 C C . GLU A 1 111 ? -25.167 3.953 30.055 1.00 47.66 111 GLU A C 1
ATOM 865 O O . GLU A 1 111 ? -24.092 4.322 29.581 1.00 47.66 111 GLU A O 1
ATOM 870 N N . SER A 1 112 ? -25.296 2.773 30.673 1.00 50.12 112 SER A N 1
ATOM 871 C CA . SER A 1 112 ? -24.199 1.829 30.922 1.00 50.12 112 SER A CA 1
ATOM 872 C C . SER A 1 112 ? -24.313 0.609 30.010 1.00 50.12 112 SER A C 1
ATOM 874 O O . SER A 1 112 ? -25.265 -0.160 30.127 1.00 50.12 112 SER A O 1
ATOM 876 N N . MET A 1 113 ? -23.320 0.366 29.148 1.00 51.59 113 MET A N 1
ATOM 877 C CA . MET A 1 113 ? -23.214 -0.906 28.422 1.00 51.59 113 MET A CA 1
ATOM 878 C C . MET A 1 113 ? -22.191 -1.823 29.090 1.00 51.59 113 MET A C 1
ATOM 880 O O . MET A 1 113 ? -21.017 -1.480 29.261 1.00 51.59 113 MET A O 1
ATOM 884 N N . LYS A 1 114 ? -22.643 -3.022 29.463 1.00 46.75 114 LYS A N 1
ATOM 885 C CA . LYS A 1 114 ? -21.801 -4.041 30.088 1.00 46.75 114 LYS A CA 1
ATOM 886 C C . LYS A 1 114 ? -20.962 -4.730 29.010 1.00 46.75 114 LYS A C 1
ATOM 888 O O . LYS A 1 114 ? -21.448 -5.574 28.264 1.00 46.75 114 LYS A O 1
ATOM 893 N N . TYR A 1 115 ? -19.694 -4.349 28.916 1.00 55.72 115 TYR A N 1
ATOM 894 C CA . TYR A 1 115 ? -18.708 -5.022 28.076 1.00 55.72 115 TYR A CA 1
ATOM 895 C C . TYR A 1 115 ? -18.156 -6.258 28.803 1.00 55.72 115 TYR A C 1
ATOM 897 O O . TYR A 1 115 ? -18.019 -6.265 30.024 1.00 55.72 115 TYR A O 1
ATOM 905 N N . ALA A 1 116 ? -17.746 -7.287 28.056 1.00 45.31 116 ALA A N 1
ATOM 906 C CA . ALA A 1 116 ? -17.203 -8.540 28.605 1.00 45.31 116 ALA A CA 1
ATOM 907 C C . ALA A 1 116 ? -15.888 -8.397 29.420 1.00 45.31 116 ALA A C 1
ATOM 909 O O . ALA A 1 116 ? -15.338 -9.396 29.859 1.00 45.31 116 ALA A O 1
ATOM 910 N N . ASN A 1 117 ? -15.347 -7.182 29.593 1.00 51.78 117 ASN A N 1
ATOM 911 C CA . ASN A 1 117 ? -14.133 -6.919 30.386 1.00 51.78 117 ASN A CA 1
ATOM 912 C C . ASN A 1 117 ? -14.205 -5.533 31.063 1.00 51.78 117 ASN A C 1
ATOM 914 O O . ASN A 1 117 ? -13.286 -4.730 30.934 1.00 51.78 117 ASN A O 1
ATOM 918 N N . GLY A 1 118 ? -15.348 -5.213 31.679 1.00 60.25 118 GLY A N 1
ATOM 919 C CA . GLY A 1 118 ? -15.565 -3.962 32.416 1.00 60.25 118 GLY A CA 1
ATOM 920 C C . GLY A 1 118 ? -16.5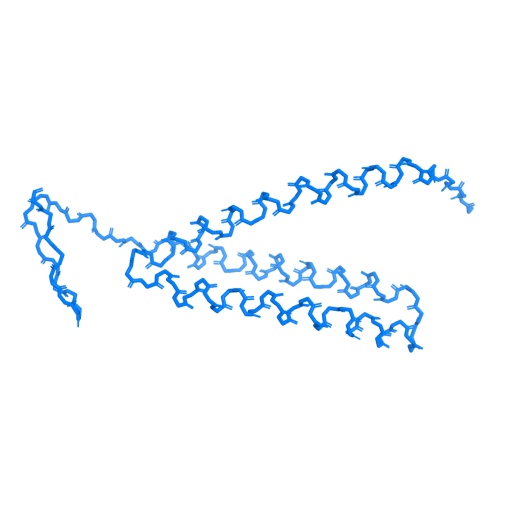66 -3.008 31.759 1.00 60.25 118 GLY A C 1
ATOM 921 O O . GLY A 1 118 ? -16.785 -3.037 30.548 1.00 60.25 118 GLY A O 1
ATOM 922 N N . THR A 1 119 ? -17.211 -2.190 32.586 1.00 58.62 119 THR A N 1
ATOM 923 C CA . THR A 1 119 ? -18.250 -1.220 32.216 1.00 58.62 119 THR A CA 1
ATOM 924 C C . THR A 1 119 ? -17.632 0.110 31.791 1.00 58.62 119 THR A C 1
ATOM 926 O O . THR A 1 119 ? -16.856 0.702 32.539 1.00 58.62 119 THR A O 1
ATOM 929 N N . LEU A 1 120 ? -17.986 0.586 30.596 1.00 54.19 120 LEU A N 1
ATOM 930 C CA . LEU A 1 120 ? -17.607 1.912 30.114 1.00 54.19 120 LEU A CA 1
ATOM 931 C C . LEU A 1 120 ? -18.652 2.919 30.617 1.00 54.19 120 LEU A C 1
ATOM 933 O O . LEU A 1 120 ? -19.814 2.828 30.225 1.00 54.19 120 LEU A O 1
ATOM 937 N N . TYR A 1 121 ? -18.246 3.844 31.488 1.00 53.25 121 TYR A N 1
ATOM 938 C CA . TYR A 1 121 ? -19.099 4.924 31.986 1.00 53.25 121 TYR A CA 1
ATOM 939 C C . TYR A 1 121 ? -18.748 6.235 31.282 1.00 53.25 121 TYR A C 1
ATOM 941 O O . TYR A 1 121 ? -17.575 6.596 31.180 1.00 53.25 121 TYR A O 1
ATOM 949 N N . ARG A 1 122 ? -19.772 6.945 30.805 1.00 45.59 122 ARG A N 1
ATOM 950 C CA . ARG A 1 122 ? -19.682 8.338 30.358 1.00 45.59 122 ARG A CA 1
ATOM 951 C C . ARG A 1 122 ? -20.268 9.192 31.486 1.00 45.59 122 ARG A C 1
ATOM 953 O O . ARG A 1 122 ? -21.465 9.075 31.741 1.00 45.59 122 ARG A O 1
ATOM 960 N N . MET A 1 123 ? -19.407 9.925 32.197 1.00 46.25 123 MET A N 1
ATOM 961 C CA . MET A 1 123 ? -19.816 10.950 33.169 1.00 46.25 123 MET A CA 1
ATOM 962 C C . MET A 1 123 ? -20.302 12.201 32.442 1.00 46.25 123 MET A C 1
ATOM 964 O O . MET A 1 123 ? -19.747 12.484 31.352 1.00 46.25 123 MET A O 1
#

Sequence (123 aa):
MTNFQVNFWLYAVLYCTLLAACFPIVNVSMNTLFSKILGARRQGTMQGIMLMSGSLARTLGPLLVSWLFQIHGPIPVWGLELGILGVTLLLWLVLYRRLVPLKVPQLACGESMKYANGTLYRM

pLDDT: mean 73.25, std 15.3, range [40.94, 91.38]

Organism: NCBI:txid53326

InterPro domains:
  IPR011701 Major facilitator superfamily [PF07690] (6-105)
  IPR036259 MFS transporter superfamily [G3DSA:1.20.1250.20] (1-97)
  IPR036259 MFS transporter superfamily [SSF103473] (8-103)
  IPR051068 Major Facilitator Superfamily Domain-Containing Protein [PTHR23510] (2-107)

Secondary structure (DSSP, 8-state):
-------HHHHHHHHHHHHHHHHHHHHHHHHHHHHHHH-TTSHHHHHHHHHHHHHHHHHHHHHHHHHHHHHH-SHHHHHHHHHHHHHHHHHHHHHHHH-S--------TT--EEEBTEEE---

Radius of gyration: 21.89 Å; chains: 1; bounding box: 42×31×67 Å

Foldseek 3Di:
DDPPPPPPVVVVVVVVVVCVVVVVVVVVVVLVLLCQQPPDPDSVVVVVVVVVVVVVCVVVVVVVLVVVCVPPHDVVSVVVVVVVVVVVVVCCVVCVVVSPHDPPPPDDQPDWDDDPPDIDHDD